Protein AF-A0A5N3XPZ2-F1 (afdb_monomer_lite)

Radius of gyration: 16.78 Å; chains: 1; bounding box: 35×40×45 Å

Secondary structure (DSSP, 8-state):
-TTSSGGG--HHHHHHHHHHHHHHHHHHTPPPPP---HHHHHHHHHHH-TT-SSEE-HHHHHHHHHHTT-S-TT--PPP-SSPEEHHHHHHHHHHHHHHHHHHH--SS--TTHHHHHHTT--

Foldseek 3Di:
DVPPPVVPCPPVVVVVVLVVQQVCCVVVVADRDDDLDPVNLVVVVCVQPVVPPQFHDPVSLVVVCVVVVLDDPPDDDDDPVDTQGSVNSSVSVVVSVVVVVVVPPDPDDPRCPVVVVVVVPD

pLDDT: mean 79.45, std 18.65, range [36.91, 97.0]

Structure (mmCIF, N/CA/C/O backbone):
data_AF-A0A5N3XPZ2-F1
#
_entry.id   AF-A0A5N3XPZ2-F1
#
loop_
_atom_site.group_PDB
_atom_site.id
_atom_site.type_symbol
_atom_site.label_atom_id
_atom_site.label_alt_id
_atom_site.label_comp_id
_atom_site.label_asym_id
_atom_site.label_entity_id
_atom_site.label_seq_id
_atom_site.pdbx_PDB_ins_code
_atom_site.Cartn_x
_atom_site.Cartn_y
_atom_site.Cartn_z
_atom_site.occupancy
_atom_site.B_iso_or_equiv
_atom_site.auth_seq_id
_atom_site.auth_comp_id
_atom_site.auth_asym_id
_atom_site.auth_atom_id
_atom_site.pdbx_PDB_model_num
ATOM 1 N N . GLU A 1 1 ? -6.437 -20.453 -18.873 1.00 46.28 1 GLU A N 1
ATOM 2 C CA . GLU A 1 1 ? -6.032 -20.795 -17.490 1.00 46.28 1 GLU A CA 1
ATOM 3 C C . GLU A 1 1 ? -5.794 -19.572 -16.587 1.00 46.28 1 GLU A C 1
ATOM 5 O O . GLU A 1 1 ? -6.042 -19.658 -15.395 1.00 46.28 1 GLU A O 1
ATOM 10 N N . TYR A 1 2 ? -5.424 -18.401 -17.128 1.00 43.75 2 TYR A N 1
ATOM 11 C CA . TYR A 1 2 ? -5.183 -17.170 -16.346 1.00 43.75 2 TYR A CA 1
ATOM 12 C C . TYR A 1 2 ? -6.446 -16.507 -15.741 1.00 43.75 2 TYR A C 1
ATOM 14 O O . TYR A 1 2 ? -6.362 -15.711 -14.810 1.00 43.75 2 TYR A O 1
ATOM 22 N N . THR A 1 3 ? -7.637 -16.842 -16.241 1.00 50.12 3 THR A N 1
ATOM 23 C CA . THR A 1 3 ? -8.918 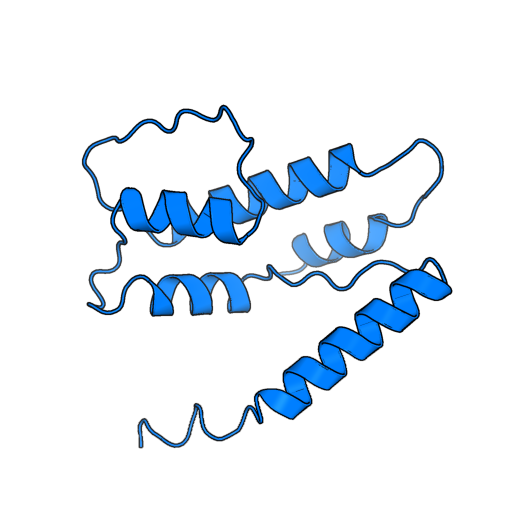-16.230 -15.837 1.00 50.12 3 THR A CA 1
ATOM 24 C C . THR A 1 3 ? -9.542 -16.854 -14.585 1.00 50.12 3 THR A C 1
ATOM 26 O O . THR A 1 3 ? -10.440 -16.267 -13.988 1.00 50.12 3 THR A O 1
ATOM 29 N N . GLU A 1 4 ? -9.066 -18.022 -14.148 1.00 45.50 4 GLU A N 1
ATOM 30 C CA . GLU A 1 4 ? -9.716 -18.792 -13.079 1.00 45.50 4 GLU A CA 1
ATOM 31 C C . GLU A 1 4 ? -9.273 -18.359 -11.668 1.00 45.50 4 GLU A C 1
ATOM 33 O O . GLU A 1 4 ? -10.017 -18.543 -10.702 1.00 45.50 4 GLU A O 1
ATOM 38 N N . LYS A 1 5 ? -8.083 -17.747 -11.545 1.00 50.00 5 LYS A N 1
ATOM 39 C CA . LYS A 1 5 ? -7.469 -17.360 -10.261 1.00 50.00 5 LYS A CA 1
ATOM 40 C C . LYS A 1 5 ? -8.122 -16.117 -9.640 1.00 50.00 5 LYS A C 1
ATOM 42 O O . LYS A 1 5 ? -8.347 -16.090 -8.436 1.00 50.00 5 LYS A O 1
ATOM 47 N N . TYR A 1 6 ? -8.518 -15.140 -10.458 1.00 49.06 6 TYR A N 1
ATOM 48 C CA . TYR A 1 6 ? -9.211 -13.924 -10.001 1.00 49.06 6 TYR A CA 1
ATOM 49 C C . TYR A 1 6 ? -10.732 -14.109 -9.845 1.00 49.06 6 TYR A C 1
ATOM 51 O O . TYR A 1 6 ? -11.400 -13.286 -9.229 1.00 49.06 6 TYR A O 1
ATOM 59 N N . ARG A 1 7 ? -11.286 -15.224 -10.346 1.00 47.84 7 ARG A N 1
ATOM 60 C CA . ARG A 1 7 ? -12.725 -15.544 -10.312 1.00 47.84 7 ARG A CA 1
ATOM 61 C C . ARG A 1 7 ? -13.256 -15.889 -8.913 1.00 47.84 7 ARG A C 1
ATOM 63 O O . ARG A 1 7 ? -14.464 -15.866 -8.703 1.00 47.84 7 ARG A O 1
ATOM 70 N N . ARG A 1 8 ? -12.392 -16.244 -7.953 1.00 56.38 8 ARG A N 1
ATOM 71 C CA . ARG A 1 8 ? -12.826 -16.720 -6.624 1.00 56.38 8 ARG A CA 1
ATOM 72 C C . ARG A 1 8 ? -12.953 -15.647 -5.545 1.00 56.38 8 ARG A C 1
ATOM 74 O O . ARG A 1 8 ? -13.472 -15.965 -4.479 1.00 56.38 8 ARG A O 1
ATOM 81 N N . ILE A 1 9 ? -12.536 -14.407 -5.796 1.00 60.12 9 ILE A N 1
ATOM 82 C CA . ILE A 1 9 ? -12.814 -13.306 -4.870 1.00 60.12 9 ILE A CA 1
ATOM 83 C C . ILE A 1 9 ? -14.064 -12.619 -5.382 1.00 60.12 9 ILE A C 1
ATOM 85 O O . ILE A 1 9 ? -14.025 -11.863 -6.343 1.00 60.12 9 ILE A O 1
ATOM 89 N N . GLN A 1 10 ? -15.188 -12.930 -4.756 1.00 80.50 10 GLN A N 1
ATOM 90 C CA . GLN A 1 10 ? -16.411 -12.165 -4.893 1.00 80.50 10 GLN A CA 1
ATOM 91 C C . GLN A 1 10 ? -16.166 -10.789 -4.231 1.00 80.50 10 GLN A C 1
ATOM 93 O O . GLN A 1 10 ? -16.148 -10.703 -3.001 1.00 80.50 10 GLN A O 1
ATOM 98 N N . PRO A 1 11 ? -15.856 -9.721 -5.001 1.00 82.38 11 PRO A N 1
ATOM 99 C CA . PRO A 1 11 ? -15.220 -8.517 -4.450 1.00 82.38 11 PRO A CA 1
ATOM 100 C C . PRO A 1 11 ? -16.153 -7.770 -3.499 1.00 82.38 11 PRO A C 1
ATOM 102 O O . PRO A 1 11 ? -15.723 -7.190 -2.504 1.00 82.38 11 PRO A O 1
ATOM 105 N N . ARG A 1 12 ? -17.454 -7.829 -3.798 1.00 87.94 12 ARG A N 1
ATOM 106 C CA . ARG A 1 12 ? -18.521 -7.271 -2.977 1.00 87.94 12 ARG A CA 1
ATOM 107 C C . ARG A 1 12 ? -18.591 -7.975 -1.623 1.00 87.94 12 ARG A C 1
ATOM 109 O O . ARG A 1 12 ? -18.639 -7.309 -0.599 1.00 87.94 12 ARG A O 1
ATOM 116 N N . GLU A 1 13 ? -18.577 -9.298 -1.610 1.00 90.31 13 GLU A N 1
ATOM 117 C CA . GLU A 1 13 ? -18.668 -10.132 -0.413 1.00 90.31 13 GLU A CA 1
ATOM 118 C C . GLU A 1 13 ? -17.427 -9.959 0.467 1.00 90.31 13 GLU A C 1
ATOM 120 O O . GLU A 1 13 ? -17.543 -9.798 1.683 1.00 90.31 13 GLU A O 1
ATOM 125 N N . TYR A 1 14 ? -16.246 -9.882 -0.153 1.00 84.75 14 TYR A N 1
ATOM 126 C CA . TYR A 1 14 ? -15.016 -9.516 0.542 1.00 84.75 14 TYR A CA 1
ATOM 127 C C . TYR A 1 14 ? -15.144 -8.138 1.205 1.00 84.75 14 TYR A C 1
ATOM 129 O O . TYR A 1 14 ? -14.914 -8.014 2.409 1.00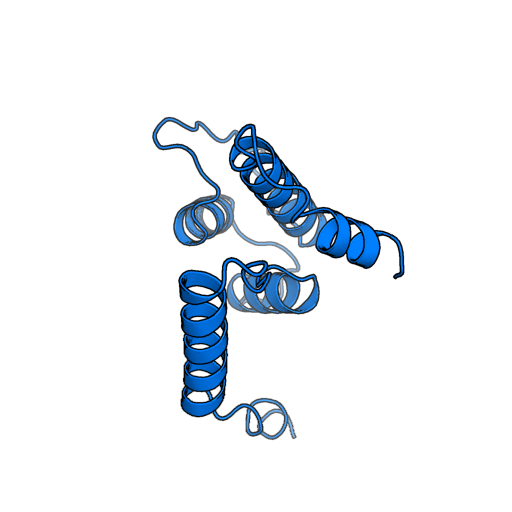 84.75 14 TYR A O 1
ATOM 137 N N . LEU A 1 15 ? -15.578 -7.118 0.456 1.00 88.56 15 LEU A N 1
ATOM 138 C CA . LEU A 1 15 ? -15.730 -5.761 0.978 1.00 88.56 15 LEU A CA 1
ATOM 139 C C . LEU A 1 15 ? -16.748 -5.694 2.126 1.00 88.56 15 LEU A C 1
ATOM 141 O O . LEU A 1 15 ? -16.484 -5.047 3.137 1.00 88.56 15 LEU A O 1
ATOM 145 N N . ILE A 1 16 ? -17.875 -6.403 2.016 1.00 91.88 16 ILE A N 1
ATOM 146 C CA . ILE A 1 16 ? -18.862 -6.517 3.099 1.00 91.88 16 ILE A CA 1
ATOM 147 C C . ILE A 1 16 ? -18.203 -7.095 4.359 1.00 91.88 16 ILE A C 1
ATOM 149 O O . ILE A 1 16 ? -18.282 -6.477 5.420 1.00 91.88 16 ILE A O 1
ATOM 153 N N . SER A 1 17 ? -17.466 -8.206 4.239 1.00 88.88 17 SER A N 1
ATOM 154 C CA . SER A 1 17 ? -16.800 -8.852 5.383 1.00 88.88 17 SER A CA 1
ATOM 155 C C . SER A 1 17 ? -15.766 -7.948 6.073 1.00 88.88 17 SER A C 1
ATOM 157 O O . SER A 1 17 ? -15.543 -8.007 7.284 1.00 88.88 17 SER A O 1
ATOM 159 N N . VAL A 1 18 ? -15.108 -7.089 5.295 1.00 87.44 18 VAL A N 1
ATOM 160 C CA . VAL A 1 18 ? -14.134 -6.104 5.766 1.00 87.44 18 VAL A CA 1
ATOM 161 C C . VAL A 1 18 ? -14.826 -4.996 6.556 1.00 87.44 18 VAL A C 1
ATOM 163 O O . VAL A 1 18 ? -14.418 -4.683 7.677 1.00 87.44 18 VAL A O 1
ATOM 166 N N . LEU A 1 19 ? -15.899 -4.436 5.998 1.00 91.06 19 LEU A N 1
ATOM 167 C CA . LEU A 1 19 ? -16.663 -3.358 6.621 1.00 91.06 19 LEU A CA 1
ATOM 168 C C . LEU A 1 19 ? -17.363 -3.814 7.909 1.00 91.06 19 LEU A C 1
ATOM 170 O O . LEU A 1 19 ? -17.439 -3.048 8.870 1.00 91.06 19 LEU A O 1
ATOM 174 N N . GLU A 1 20 ? -17.821 -5.063 7.973 1.00 91.38 20 GLU A N 1
ATOM 175 C CA . GLU A 1 20 ? -18.393 -5.650 9.189 1.00 91.38 20 GLU A CA 1
ATOM 176 C C . GLU A 1 20 ? -17.361 -5.759 10.316 1.00 91.38 20 GLU A C 1
ATOM 178 O O . GLU A 1 20 ? -17.630 -5.316 11.436 1.00 91.38 20 GLU A O 1
ATOM 183 N N . ARG A 1 21 ? -16.150 -6.257 10.023 1.00 87.06 21 ARG A N 1
ATOM 184 C CA . ARG A 1 21 ? -15.052 -6.306 11.006 1.00 87.06 21 ARG A CA 1
ATOM 185 C C . ARG A 1 21 ? -14.667 -4.913 11.504 1.00 87.06 21 ARG A C 1
ATOM 187 O O . ARG A 1 21 ? -14.464 -4.732 12.702 1.00 87.06 21 ARG A O 1
ATOM 194 N N . LEU A 1 22 ? -14.631 -3.922 10.611 1.00 88.25 22 LEU A N 1
ATOM 195 C CA . LEU A 1 22 ? -14.389 -2.519 10.968 1.00 88.25 22 LEU A CA 1
ATOM 196 C C . LEU A 1 22 ? -15.482 -1.952 11.883 1.00 88.25 22 LEU A C 1
ATOM 198 O O . LEU A 1 22 ? -15.176 -1.279 12.869 1.00 88.25 22 LEU A O 1
ATOM 202 N N . ARG A 1 23 ? -16.757 -2.236 11.588 1.00 89.00 23 ARG A N 1
ATOM 203 C CA . ARG A 1 23 ? -17.889 -1.822 12.428 1.00 89.00 23 ARG A CA 1
ATOM 204 C C . ARG A 1 23 ? -17.787 -2.417 13.830 1.00 89.00 23 ARG A C 1
ATOM 206 O O . ARG A 1 23 ? -17.986 -1.685 14.796 1.00 89.00 23 ARG A O 1
ATOM 213 N N . ILE A 1 24 ? -17.494 -3.715 13.938 1.00 88.88 24 ILE A N 1
ATOM 214 C CA . ILE A 1 24 ? -17.349 -4.402 15.229 1.00 88.88 24 ILE A CA 1
ATOM 215 C C . ILE A 1 24 ? -16.206 -3.769 16.022 1.00 88.88 24 ILE A C 1
ATOM 217 O O . ILE A 1 24 ? -16.447 -3.300 17.130 1.00 88.88 24 ILE A O 1
ATOM 221 N N . ALA A 1 25 ? -15.016 -3.651 15.422 1.00 85.56 25 ALA A N 1
ATOM 222 C CA . ALA A 1 25 ? -13.848 -3.037 16.053 1.00 85.56 25 ALA A CA 1
ATOM 223 C C . ALA A 1 25 ? -14.133 -1.638 16.610 1.00 85.56 25 ALA A C 1
ATOM 225 O O . ALA A 1 25 ? -13.809 -1.342 17.759 1.00 85.56 25 ALA A O 1
ATOM 226 N N . LYS A 1 26 ? -14.839 -0.806 15.836 1.00 83.25 26 LYS A N 1
ATOM 227 C CA . LYS A 1 26 ? -15.222 0.543 16.259 1.00 83.25 26 LYS A CA 1
ATOM 228 C C . LYS A 1 26 ? -16.167 0.570 17.465 1.00 83.25 26 LYS A C 1
ATOM 230 O O . LYS A 1 26 ? -16.092 1.506 18.254 1.00 83.25 26 LYS A O 1
ATOM 235 N N . VAL A 1 27 ? -17.070 -0.403 17.594 1.00 87.50 27 VAL A N 1
ATOM 236 C CA . VAL A 1 27 ? -18.063 -0.446 18.684 1.00 87.50 27 VAL A CA 1
ATOM 237 C C . VAL A 1 27 ? -17.502 -1.111 19.939 1.00 87.50 27 VAL A C 1
ATOM 239 O O . VAL A 1 27 ? -17.788 -0.654 21.041 1.00 87.50 27 VAL A O 1
ATOM 242 N N . SER A 1 28 ? -16.719 -2.180 19.793 1.00 85.00 28 SER A N 1
ATOM 243 C CA . SER A 1 28 ? -16.219 -2.966 20.926 1.00 85.00 28 SER A CA 1
ATOM 244 C C . SER A 1 28 ? -14.839 -2.537 21.423 1.00 85.00 28 SER A C 1
ATOM 246 O O . SER A 1 28 ? -14.348 -3.114 22.388 1.00 85.00 28 SER A O 1
ATOM 248 N N . GLY A 1 29 ? -14.193 -1.570 20.764 1.00 77.06 29 GLY A N 1
ATOM 249 C CA . GLY A 1 29 ? -12.844 -1.122 21.114 1.00 77.06 29 GLY A CA 1
ATOM 250 C C . GLY A 1 29 ? -11.762 -2.181 20.879 1.00 77.06 29 GLY A C 1
ATOM 251 O O . GLY A 1 29 ? -10.675 -2.063 21.435 1.00 77.06 29 GLY A O 1
ATOM 252 N N . VAL A 1 30 ? -12.049 -3.222 20.084 1.00 80.06 30 VAL A N 1
ATOM 253 C CA . VAL A 1 30 ? -11.024 -4.198 19.680 1.00 80.06 30 VAL A CA 1
ATOM 254 C C . VAL A 1 30 ? -10.158 -3.619 18.563 1.00 80.06 30 VAL A C 1
ATOM 256 O O . VAL A 1 30 ? -10.562 -2.680 17.874 1.00 80.06 30 VAL A O 1
ATOM 259 N N . ALA A 1 31 ? -8.972 -4.198 18.367 1.00 73.31 31 ALA A N 1
ATOM 260 C CA . ALA A 1 31 ? -8.040 -3.760 17.337 1.00 73.31 31 ALA A CA 1
ATOM 261 C C . ALA A 1 31 ? -8.702 -3.717 15.948 1.00 73.31 31 ALA A C 1
ATOM 263 O O . ALA A 1 31 ? -9.396 -4.652 15.533 1.00 73.31 31 ALA A O 1
ATOM 264 N N . LEU A 1 32 ? -8.469 -2.622 15.219 1.00 75.56 32 LEU A N 1
ATOM 265 C CA . LEU A 1 32 ? -8.900 -2.506 13.831 1.00 75.56 32 LEU A CA 1
ATOM 266 C C . LEU A 1 32 ? -8.164 -3.548 12.971 1.00 75.56 32 LEU A C 1
ATOM 268 O O . LEU A 1 32 ? -6.972 -3.778 13.186 1.00 75.56 32 LEU A O 1
ATOM 272 N N . PRO A 1 33 ? -8.840 -4.167 11.988 1.00 74.81 33 PRO A N 1
ATOM 273 C CA . PRO A 1 33 ? -8.181 -5.061 11.047 1.00 74.81 33 PRO A CA 1
ATOM 274 C C . PRO A 1 33 ? -7.039 -4.340 10.320 1.00 74.81 33 PRO A C 1
ATOM 276 O O . PRO A 1 33 ? -7.222 -3.251 9.774 1.00 74.81 33 PRO A O 1
ATOM 279 N N . PHE A 1 34 ? -5.864 -4.967 10.308 1.00 74.94 34 PHE A N 1
ATOM 280 C CA . PHE A 1 34 ? -4.704 -4.503 9.558 1.00 74.94 34 PHE A CA 1
ATOM 281 C C . PHE A 1 34 ? -4.829 -4.941 8.094 1.00 74.94 34 PHE A C 1
ATOM 283 O O . PHE A 1 34 ? -4.939 -6.132 7.813 1.00 74.94 34 PHE A O 1
ATOM 290 N N . PHE A 1 35 ? -4.853 -3.981 7.165 1.00 74.62 35 PHE A N 1
ATOM 291 C CA . PHE A 1 35 ? -5.067 -4.255 5.737 1.00 74.62 35 PHE A CA 1
ATOM 292 C C . PHE A 1 35 ? -3.786 -4.322 4.915 1.00 74.62 35 PHE A C 1
ATOM 294 O O . PHE A 1 35 ? -3.805 -4.903 3.839 1.00 74.62 35 PHE A O 1
ATOM 301 N N . MET A 1 36 ? -2.687 -3.729 5.371 1.00 84.00 36 MET A N 1
ATOM 302 C CA . MET A 1 36 ? -1.464 -3.615 4.570 1.00 84.00 36 MET A CA 1
ATOM 303 C C . MET A 1 36 ? -0.491 -4.752 4.884 1.00 84.00 36 MET A C 1
ATOM 305 O O . MET A 1 36 ? 0.647 -4.512 5.269 1.00 84.00 36 MET A O 1
ATOM 309 N N . ASP A 1 37 ? -0.951 -6.000 4.765 1.00 85.38 37 ASP A N 1
ATOM 310 C CA . ASP A 1 37 ? -0.064 -7.163 4.838 1.00 85.38 37 ASP A CA 1
ATOM 311 C C . ASP A 1 37 ? 0.774 -7.320 3.555 1.00 85.38 37 ASP A C 1
ATOM 313 O O . ASP A 1 37 ? 0.513 -6.691 2.525 1.00 85.38 37 ASP A O 1
ATOM 317 N N . ASN A 1 38 ? 1.787 -8.189 3.601 1.00 88.06 38 ASN A N 1
ATOM 318 C CA . ASN A 1 38 ? 2.674 -8.421 2.459 1.00 88.06 38 ASN A CA 1
ATOM 319 C C . ASN A 1 38 ? 1.926 -8.843 1.181 1.00 88.06 38 ASN A C 1
ATOM 321 O O . ASN A 1 38 ? 2.352 -8.476 0.088 1.00 88.06 38 ASN A O 1
ATOM 325 N N . SER A 1 39 ? 0.817 -9.583 1.295 1.00 89.25 39 SER A N 1
ATOM 326 C CA . SER A 1 39 ? 0.033 -10.033 0.138 1.00 89.25 39 SER A CA 1
ATOM 327 C C . SER A 1 39 ? -0.702 -8.868 -0.525 1.00 89.25 39 SER A C 1
ATOM 329 O O . SER A 1 39 ? -0.727 -8.760 -1.754 1.00 89.25 39 SER A O 1
ATOM 331 N N . ASN A 1 40 ? -1.287 -7.976 0.272 1.00 88.94 40 ASN A N 1
ATOM 332 C CA . ASN A 1 40 ? -2.005 -6.809 -0.229 1.00 88.94 40 ASN A CA 1
ATOM 333 C C . ASN A 1 40 ? -1.038 -5.764 -0.798 1.00 88.94 40 ASN A C 1
ATOM 335 O O . ASN A 1 40 ? -1.321 -5.189 -1.849 1.00 88.94 40 ASN A O 1
ATOM 339 N N . ILE A 1 41 ? 0.135 -5.583 -0.179 1.00 93.06 41 ILE A N 1
ATOM 340 C CA . ILE A 1 41 ? 1.208 -4.730 -0.714 1.00 93.06 41 ILE A CA 1
ATOM 341 C C . ILE A 1 41 ? 1.718 -5.280 -2.055 1.00 93.06 41 ILE A C 1
ATOM 343 O O . ILE A 1 41 ? 1.847 -4.516 -3.012 1.00 93.06 41 ILE A O 1
ATOM 347 N N . ALA A 1 42 ? 1.962 -6.593 -2.154 1.00 93.62 42 ALA A N 1
ATOM 348 C CA . ALA A 1 42 ? 2.358 -7.242 -3.407 1.00 93.62 42 ALA A CA 1
ATOM 349 C C . ALA A 1 42 ? 1.302 -7.057 -4.502 1.00 93.62 42 ALA A C 1
ATOM 351 O O . ALA A 1 42 ? 1.622 -6.584 -5.589 1.00 93.62 42 ALA A O 1
ATOM 352 N N . SER A 1 43 ? 0.032 -7.322 -4.185 1.00 92.44 43 SER A N 1
ATOM 353 C CA . SER A 1 43 ? -1.078 -7.149 -5.131 1.00 92.44 43 SER A CA 1
ATOM 354 C C . SER A 1 43 ? -1.188 -5.703 -5.626 1.00 92.44 43 SER A C 1
ATOM 356 O O . SER A 1 43 ? -1.393 -5.460 -6.813 1.00 92.44 43 SER A O 1
ATOM 358 N N . MET A 1 44 ? -1.017 -4.722 -4.736 1.00 93.25 44 MET A N 1
ATOM 359 C CA . MET A 1 44 ? -1.031 -3.309 -5.110 1.00 93.25 44 MET A CA 1
ATOM 360 C C . MET A 1 44 ? 0.152 -2.944 -6.012 1.00 93.25 44 MET A C 1
ATOM 362 O O . MET A 1 44 ? -0.029 -2.212 -6.984 1.00 93.25 44 MET A O 1
ATOM 366 N N . PHE A 1 45 ? 1.351 -3.455 -5.721 1.00 96.06 45 PHE A N 1
ATOM 367 C CA . PHE A 1 45 ? 2.517 -3.226 -6.568 1.00 96.06 45 PHE A CA 1
ATOM 368 C C . PHE A 1 45 ? 2.318 -3.817 -7.966 1.00 96.06 45 PHE A C 1
ATOM 370 O O . PHE A 1 45 ? 2.541 -3.115 -8.947 1.00 96.06 45 PHE A O 1
ATOM 377 N N . GLU A 1 46 ? 1.821 -5.052 -8.067 1.00 94.88 46 GLU A N 1
ATOM 378 C CA . GLU A 1 46 ? 1.484 -5.694 -9.346 1.00 94.88 46 GLU A CA 1
ATOM 379 C C . GLU A 1 46 ? 0.453 -4.879 -10.146 1.00 94.88 46 GLU A C 1
ATOM 381 O O . GLU A 1 46 ? 0.570 -4.741 -11.362 1.00 94.88 46 GLU A O 1
ATOM 386 N N . MET A 1 47 ? -0.535 -4.275 -9.474 1.00 93.88 47 MET A N 1
ATOM 387 C CA . MET A 1 47 ? -1.508 -3.389 -10.127 1.00 93.88 47 MET A CA 1
ATOM 388 C C . MET A 1 47 ? -0.875 -2.095 -10.663 1.00 93.88 47 MET A C 1
ATOM 390 O O . MET A 1 47 ? -1.316 -1.576 -11.690 1.00 93.88 47 MET A O 1
ATOM 394 N N . LEU A 1 48 ? 0.139 -1.557 -9.981 1.00 95.44 48 LEU A N 1
ATOM 395 C CA . LEU A 1 48 ? 0.856 -0.350 -10.405 1.00 95.44 48 LEU A CA 1
ATOM 396 C C . LEU A 1 48 ? 1.883 -0.651 -11.509 1.00 95.44 48 LEU A C 1
ATOM 398 O O . LEU A 1 48 ? 2.001 0.124 -12.466 1.00 95.44 48 LEU A O 1
ATOM 402 N N . ASP A 1 49 ? 2.577 -1.786 -11.425 1.00 96.00 49 ASP A N 1
ATOM 403 C CA . ASP A 1 49 ? 3.507 -2.299 -12.437 1.00 96.00 49 ASP A CA 1
ATOM 404 C C . ASP A 1 49 ? 2.776 -3.093 -13.531 1.00 96.00 49 ASP A C 1
ATOM 406 O O . ASP A 1 49 ? 3.119 -4.219 -13.882 1.00 96.00 49 ASP A O 1
ATOM 410 N N . SER A 1 50 ? 1.763 -2.472 -14.136 1.00 91.31 50 SER A N 1
ATOM 411 C CA . SER A 1 50 ? 0.978 -3.067 -15.233 1.00 91.31 50 SER A CA 1
ATOM 412 C C . SER A 1 50 ? 1.813 -3.515 -16.446 1.00 91.31 50 SER A C 1
ATOM 414 O O . SER A 1 50 ? 1.341 -4.292 -17.275 1.00 91.31 50 SER A O 1
ATOM 416 N N . SER A 1 51 ? 3.050 -3.021 -16.569 1.00 92.19 51 SER A N 1
ATOM 417 C CA . SER A 1 51 ? 3.994 -3.402 -17.623 1.00 92.19 51 SER A CA 1
ATOM 418 C C . SER A 1 51 ? 4.916 -4.569 -17.240 1.00 92.19 51 SER A C 1
ATOM 420 O O . SER A 1 51 ? 5.724 -4.964 -18.079 1.00 92.19 51 SER A O 1
ATOM 422 N N . ASN A 1 52 ? 4.821 -5.104 -16.016 1.00 91.75 52 ASN A N 1
ATOM 423 C CA . ASN A 1 52 ? 5.687 -6.153 -15.462 1.00 91.75 52 ASN A CA 1
ATOM 424 C C . ASN A 1 52 ? 7.190 -5.843 -15.604 1.00 91.75 52 ASN A C 1
ATOM 426 O O . ASN A 1 52 ? 7.985 -6.703 -15.987 1.00 91.75 52 ASN A O 1
ATOM 430 N N . LYS A 1 53 ? 7.587 -4.593 -15.348 1.00 93.81 53 LYS A N 1
ATOM 431 C CA . LYS A 1 53 ? 8.985 -4.140 -15.441 1.00 93.81 53 LYS A CA 1
ATOM 432 C C . LYS A 1 53 ? 9.784 -4.404 -14.162 1.00 93.81 53 LYS A C 1
ATOM 434 O O . LYS A 1 53 ? 10.982 -4.133 -14.140 1.00 93.81 53 LYS A O 1
ATOM 439 N N . GLY A 1 54 ? 9.134 -4.862 -13.094 1.00 95.38 54 GLY A N 1
ATOM 440 C CA . GLY A 1 54 ? 9.701 -4.974 -11.751 1.00 95.38 54 GLY A CA 1
ATOM 441 C C . GLY A 1 54 ? 9.902 -3.620 -11.063 1.00 95.38 54 GLY A C 1
ATOM 442 O O . GLY A 1 54 ? 10.578 -3.543 -10.038 1.00 95.38 54 GLY A O 1
ATOM 443 N N . SER A 1 55 ? 9.361 -2.536 -11.630 1.00 96.75 55 SER A N 1
ATOM 444 C CA . SER A 1 55 ? 9.493 -1.187 -11.081 1.00 96.75 55 SER A CA 1
ATOM 445 C C . SER A 1 55 ? 8.328 -0.284 -11.478 1.00 96.75 55 SER A C 1
ATOM 447 O O . SER A 1 55 ? 7.805 -0.369 -12.588 1.00 96.75 55 SER A O 1
ATOM 449 N N . ILE A 1 56 ? 7.958 0.622 -10.575 1.00 97.00 56 ILE A N 1
ATOM 450 C CA . ILE A 1 56 ? 6.941 1.653 -10.805 1.00 97.00 56 ILE A CA 1
ATOM 451 C C . ILE A 1 56 ? 7.591 3.032 -10.914 1.00 97.00 56 ILE A C 1
ATOM 453 O O . ILE A 1 56 ? 8.665 3.280 -10.362 1.00 97.00 56 ILE A O 1
ATOM 457 N N . SER A 1 57 ? 6.945 3.955 -11.625 1.00 95.75 57 SER A N 1
ATOM 458 C CA . SER A 1 57 ? 7.424 5.339 -11.687 1.00 95.75 57 SER A CA 1
ATOM 459 C C . SER A 1 57 ? 7.313 6.031 -10.328 1.00 95.75 57 SER A C 1
ATOM 461 O O . SER A 1 57 ? 6.434 5.728 -9.517 1.00 95.75 57 SER A O 1
ATOM 463 N N . PHE A 1 58 ? 8.161 7.034 -10.109 1.00 94.81 58 PHE A N 1
ATOM 464 C CA . PHE A 1 58 ? 8.121 7.853 -8.900 1.00 94.81 58 PHE A CA 1
ATOM 465 C C . PHE A 1 58 ? 6.760 8.541 -8.681 1.00 94.81 58 PHE A C 1
ATOM 467 O O . PHE A 1 58 ? 6.283 8.652 -7.552 1.00 94.81 58 PHE A O 1
ATOM 474 N N . VAL A 1 59 ? 6.089 8.945 -9.766 1.00 93.50 59 VAL A N 1
ATOM 475 C CA . VAL A 1 59 ? 4.737 9.522 -9.707 1.00 93.50 59 VAL A CA 1
ATOM 476 C C . VAL A 1 59 ? 3.731 8.497 -9.176 1.00 93.50 59 VAL A C 1
ATOM 478 O O . VAL A 1 59 ? 2.988 8.808 -8.249 1.00 93.50 59 VAL A O 1
ATOM 481 N N . GLN A 1 60 ? 3.739 7.266 -9.700 1.00 95.25 60 GLN A N 1
ATOM 482 C CA . GLN A 1 60 ? 2.860 6.191 -9.218 1.00 95.25 60 GLN A CA 1
ATOM 483 C C . GLN A 1 60 ? 3.127 5.856 -7.749 1.00 95.25 60 GLN A C 1
ATOM 485 O O . GLN A 1 60 ? 2.185 5.717 -6.975 1.00 95.25 60 GLN A O 1
ATOM 490 N N . TYR A 1 61 ? 4.399 5.783 -7.356 1.00 95.44 61 TYR A N 1
ATOM 491 C CA . TYR A 1 61 ? 4.809 5.583 -5.968 1.00 95.44 61 TYR A CA 1
ATOM 492 C C . TYR A 1 61 ? 4.233 6.660 -5.032 1.00 95.44 61 TYR A C 1
ATOM 494 O O . TYR A 1 61 ? 3.627 6.339 -4.008 1.00 95.44 61 TYR A O 1
ATOM 502 N N . LYS A 1 62 ? 4.359 7.943 -5.395 1.00 93.75 62 LYS A N 1
ATOM 503 C CA . LYS A 1 62 ? 3.850 9.054 -4.579 1.00 93.75 62 LYS A CA 1
ATOM 504 C C . LYS A 1 62 ? 2.325 9.031 -4.468 1.00 93.75 62 LYS A C 1
ATOM 506 O O . LYS A 1 62 ? 1.784 9.210 -3.379 1.00 93.75 62 LYS A O 1
ATOM 511 N N . GLU A 1 63 ? 1.626 8.806 -5.577 1.00 93.44 63 GLU A N 1
ATOM 512 C CA . GLU A 1 63 ? 0.161 8.741 -5.582 1.00 93.44 63 GLU A CA 1
ATOM 513 C C . GLU A 1 63 ? -0.370 7.518 -4.821 1.00 93.44 63 GLU A C 1
ATOM 515 O O . GLU A 1 63 ? -1.387 7.619 -4.132 1.00 93.44 63 GLU A O 1
ATOM 520 N N . ALA A 1 64 ? 0.346 6.391 -4.856 1.00 94.19 64 ALA A N 1
ATOM 521 C CA . ALA A 1 64 ? 0.039 5.212 -4.053 1.00 94.19 64 ALA A CA 1
ATOM 522 C C . ALA A 1 64 ? 0.085 5.523 -2.551 1.00 94.19 64 ALA A C 1
ATOM 524 O O . ALA A 1 64 ? -0.891 5.277 -1.842 1.00 94.19 64 ALA A O 1
ATOM 525 N N . LEU A 1 65 ? 1.175 6.129 -2.069 1.00 93.81 65 LEU A N 1
ATOM 526 C CA . LEU A 1 65 ? 1.304 6.491 -0.656 1.00 93.81 65 LEU A CA 1
ATOM 527 C C . LEU A 1 65 ? 0.243 7.512 -0.217 1.00 93.81 65 LEU A C 1
ATOM 529 O O . LEU A 1 65 ? -0.324 7.373 0.867 1.00 93.81 65 LEU A O 1
ATOM 533 N N . LYS A 1 66 ? -0.087 8.495 -1.066 1.00 92.38 66 LYS A N 1
ATOM 534 C CA . LYS A 1 66 ? -1.177 9.446 -0.791 1.00 92.38 66 LYS A CA 1
ATOM 535 C C . LYS A 1 66 ? -2.531 8.752 -0.689 1.00 92.38 66 LYS A C 1
ATOM 537 O O . LYS A 1 66 ? -3.281 9.024 0.242 1.00 92.38 66 LYS A O 1
ATOM 542 N N . THR A 1 67 ? -2.828 7.850 -1.624 1.00 91.31 67 THR A N 1
ATOM 543 C CA . THR A 1 67 ? -4.089 7.091 -1.657 1.00 91.31 67 THR A CA 1
ATOM 544 C C . THR A 1 67 ? -4.249 6.224 -0.410 1.00 91.31 67 THR A C 1
ATOM 546 O O . THR A 1 67 ? -5.349 6.102 0.121 1.00 91.31 67 THR A O 1
ATOM 549 N N . LEU A 1 68 ? -3.145 5.673 0.100 1.00 90.81 68 LEU A N 1
ATOM 550 C CA . LEU A 1 68 ? -3.117 4.909 1.347 1.00 90.81 68 LEU A CA 1
ATOM 551 C C . LEU A 1 68 ? -3.167 5.784 2.613 1.00 90.81 68 LEU A C 1
ATOM 553 O O . LEU A 1 68 ? -3.207 5.248 3.717 1.00 90.81 68 LEU A O 1
ATOM 557 N N . GLY A 1 69 ? -3.145 7.115 2.485 1.00 90.31 69 GLY A N 1
ATOM 558 C CA . GLY A 1 69 ? -3.076 8.026 3.631 1.00 90.31 69 GLY A CA 1
ATOM 559 C C . GLY A 1 69 ? -1.739 7.964 4.376 1.00 90.31 69 GLY A C 1
ATOM 560 O O . GLY A 1 69 ? -1.671 8.323 5.548 1.00 90.31 69 GLY A O 1
ATOM 561 N N . LEU A 1 70 ? -0.678 7.502 3.708 1.00 91.50 70 LEU A N 1
ATOM 562 C CA . LEU A 1 70 ? 0.663 7.340 4.274 1.00 91.50 70 LEU A CA 1
ATOM 563 C C . LEU A 1 70 ? 1.564 8.562 4.034 1.00 91.50 70 LEU A C 1
ATOM 565 O O . LEU A 1 70 ? 2.725 8.548 4.436 1.00 91.50 70 LEU A O 1
ATOM 569 N N . CYS A 1 71 ? 1.064 9.614 3.383 1.00 89.62 71 CYS A N 1
ATOM 570 C CA . CYS A 1 71 ? 1.779 10.880 3.193 1.00 89.62 71 CYS A CA 1
ATOM 571 C C . CYS A 1 71 ? 1.255 11.969 4.126 1.00 89.62 71 CYS A C 1
ATOM 573 O O . CYS A 1 71 ? 0.050 12.052 4.373 1.00 89.62 71 CYS A O 1
ATOM 575 N N . THR A 1 72 ? 2.136 12.870 4.558 1.00 84.44 72 THR A N 1
ATOM 576 C CA . THR A 1 72 ? 1.705 14.146 5.149 1.00 84.44 72 THR A CA 1
ATOM 577 C C . THR A 1 72 ? 1.466 15.187 4.050 1.00 84.44 72 THR A C 1
ATOM 579 O O . THR A 1 72 ? 1.998 15.077 2.944 1.00 84.44 72 THR A O 1
ATOM 582 N N . ALA A 1 73 ? 0.628 16.192 4.330 1.00 78.88 73 ALA A N 1
ATOM 583 C CA . ALA A 1 73 ? 0.210 17.185 3.332 1.00 78.88 73 ALA A CA 1
ATOM 584 C C . ALA A 1 73 ? 1.389 17.956 2.705 1.00 78.88 73 ALA A C 1
ATOM 586 O O . ALA A 1 73 ? 1.359 18.257 1.513 1.00 78.88 73 ALA A O 1
ATOM 587 N N . ASP A 1 74 ? 2.444 18.200 3.486 1.00 82.38 74 ASP A N 1
ATOM 588 C CA . ASP A 1 74 ? 3.60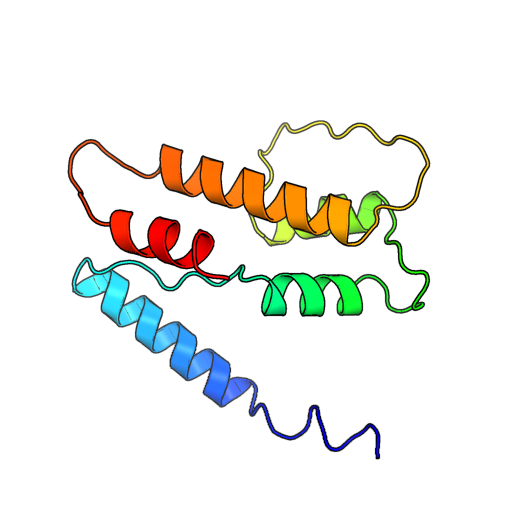3 19.009 3.091 1.00 82.38 74 ASP A CA 1
ATOM 589 C C . ASP A 1 74 ? 4.824 18.165 2.693 1.00 82.38 74 ASP A C 1
ATOM 591 O O . ASP A 1 74 ? 5.949 18.661 2.605 1.00 82.38 74 ASP A O 1
ATOM 595 N N . GLU A 1 75 ? 4.637 16.862 2.478 1.00 84.94 75 GLU A N 1
ATOM 596 C CA . GLU A 1 75 ? 5.756 15.960 2.259 1.00 84.94 75 GLU A CA 1
ATOM 597 C C . GLU A 1 75 ? 6.399 16.121 0.875 1.00 84.94 75 GLU A C 1
ATOM 599 O O . GLU A 1 75 ? 5.786 15.906 -0.183 1.00 84.94 75 GLU A O 1
ATOM 604 N N . VAL A 1 76 ? 7.694 16.438 0.887 1.00 84.75 76 VAL A N 1
ATOM 605 C CA . VAL A 1 76 ? 8.524 16.527 -0.314 1.00 84.75 76 VAL A CA 1
ATOM 606 C C . VAL A 1 76 ? 9.329 15.242 -0.471 1.00 84.75 76 VAL A C 1
ATOM 608 O O . VAL A 1 76 ? 10.283 14.981 0.260 1.00 84.75 76 VAL A O 1
ATOM 611 N N . PHE A 1 77 ? 8.960 14.452 -1.474 1.00 85.38 77 PHE A N 1
ATOM 612 C CA . PHE A 1 77 ? 9.685 13.247 -1.856 1.00 85.38 77 PHE A CA 1
ATOM 613 C C . PHE A 1 77 ? 10.855 13.602 -2.772 1.00 85.38 77 PHE A C 1
ATOM 615 O O . PHE A 1 77 ? 10.710 14.432 -3.672 1.00 85.38 77 PHE A O 1
ATOM 622 N N . LYS A 1 78 ? 11.996 12.940 -2.571 1.00 85.88 78 LYS A N 1
ATOM 623 C CA . LYS A 1 78 ? 13.157 13.050 -3.458 1.00 85.88 78 LYS A CA 1
ATOM 624 C C . LYS A 1 78 ? 13.087 11.959 -4.518 1.00 85.88 78 LYS A C 1
ATOM 626 O O . LYS A 1 78 ? 13.022 10.783 -4.169 1.00 85.88 78 LYS A O 1
ATOM 631 N N . ASP A 1 79 ? 13.099 12.374 -5.777 1.00 88.56 79 ASP A N 1
ATOM 632 C CA . ASP A 1 79 ? 13.228 11.476 -6.919 1.00 88.56 79 ASP A CA 1
ATOM 633 C C . ASP A 1 79 ? 14.717 11.257 -7.205 1.00 88.56 79 ASP A C 1
ATOM 635 O O . ASP A 1 79 ? 15.469 12.223 -7.353 1.00 88.56 79 ASP A O 1
ATOM 639 N N . ASP A 1 80 ? 15.148 9.999 -7.236 1.00 87.38 80 ASP A N 1
ATOM 640 C CA . ASP A 1 80 ? 16.510 9.611 -7.611 1.00 87.38 80 ASP A CA 1
ATOM 641 C C . ASP A 1 80 ? 16.635 9.317 -9.118 1.00 87.38 80 ASP A C 1
ATOM 643 O O . ASP A 1 80 ? 17.715 8.968 -9.588 1.00 87.38 80 ASP A O 1
ATOM 647 N N . GLY A 1 81 ? 15.554 9.496 -9.888 1.00 86.94 81 GLY A N 1
ATOM 648 C CA . GLY A 1 81 ? 15.505 9.248 -11.327 1.00 86.94 81 GLY A CA 1
ATOM 649 C C . GLY A 1 81 ? 15.399 7.765 -11.687 1.00 86.94 81 GLY A C 1
ATOM 650 O O . GLY A 1 81 ? 15.356 7.426 -12.873 1.00 86.94 81 GLY A O 1
ATOM 651 N N . HIS A 1 82 ? 15.341 6.878 -10.692 1.00 90.06 82 HIS A N 1
ATOM 652 C CA . HIS A 1 82 ? 15.201 5.444 -10.880 1.00 90.06 82 HIS A CA 1
ATOM 653 C C . HIS A 1 82 ? 13.767 4.984 -10.591 1.00 90.06 82 HIS A C 1
ATOM 655 O O . HIS A 1 82 ? 13.029 5.567 -9.798 1.00 90.06 82 HIS A O 1
ATOM 661 N N . GLY A 1 83 ? 13.359 3.897 -11.250 1.00 92.62 83 GLY A N 1
ATOM 662 C CA . GLY A 1 83 ? 12.103 3.227 -10.922 1.00 92.62 83 GLY A CA 1
ATOM 663 C C . GLY A 1 83 ? 12.131 2.680 -9.493 1.00 92.62 83 GLY A C 1
ATOM 664 O O . GLY A 1 83 ? 13.162 2.212 -9.010 1.00 92.62 83 GLY A O 1
ATOM 665 N N . VAL A 1 84 ? 10.988 2.717 -8.813 1.00 96.50 84 VAL A N 1
ATOM 666 C CA . VAL A 1 84 ? 10.839 2.178 -7.458 1.00 96.50 84 VAL A CA 1
ATOM 667 C C . VAL A 1 84 ? 10.569 0.678 -7.550 1.00 96.50 84 VAL A C 1
ATOM 669 O O . VAL A 1 84 ? 9.587 0.272 -8.169 1.00 96.50 84 VAL A O 1
ATOM 672 N N . THR A 1 85 ? 11.434 -0.144 -6.949 1.00 96.81 85 THR A N 1
ATOM 673 C CA . THR A 1 85 ? 11.265 -1.607 -6.903 1.00 96.81 85 THR A CA 1
ATOM 674 C C . THR A 1 85 ? 10.222 -2.021 -5.868 1.00 96.81 85 THR A C 1
ATOM 676 O O . THR A 1 85 ? 9.823 -1.226 -5.009 1.00 96.81 85 THR A O 1
ATOM 679 N N . PHE A 1 86 ? 9.803 -3.285 -5.924 1.00 96.19 86 PHE A N 1
ATOM 680 C CA . PHE A 1 86 ? 8.872 -3.845 -4.950 1.00 96.19 86 PHE A CA 1
ATOM 681 C C . PHE A 1 86 ? 9.406 -3.752 -3.517 1.00 96.19 86 PHE A C 1
ATOM 683 O O . PHE A 1 86 ? 8.667 -3.346 -2.624 1.00 96.19 86 PHE A O 1
ATOM 690 N N . GLU A 1 87 ? 10.687 -4.055 -3.291 1.00 96.56 87 GLU A N 1
ATOM 691 C CA . GLU A 1 87 ? 11.299 -3.996 -1.959 1.00 96.56 87 GLU A CA 1
ATOM 692 C C . GLU A 1 87 ? 11.246 -2.574 -1.402 1.00 96.56 87 GLU A C 1
ATOM 694 O O . GLU A 1 87 ? 10.755 -2.366 -0.295 1.00 96.56 87 GLU A O 1
ATOM 699 N N . LYS A 1 88 ? 11.656 -1.580 -2.203 1.00 95.44 88 LYS A N 1
ATOM 700 C CA . LYS A 1 88 ? 11.631 -0.167 -1.799 1.00 95.44 8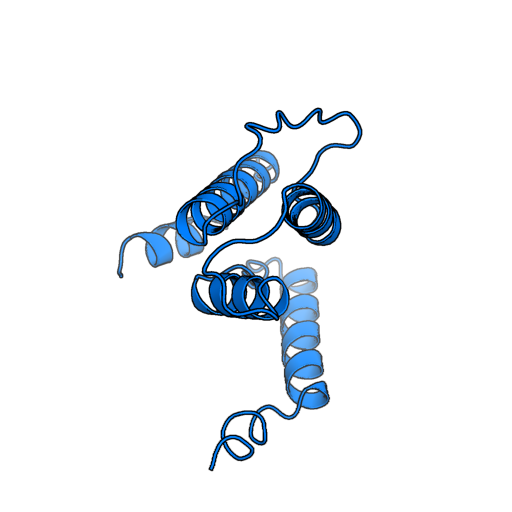8 LYS A CA 1
ATOM 701 C C . LYS A 1 88 ? 10.207 0.303 -1.492 1.00 95.44 88 LYS A C 1
ATOM 703 O O . LYS A 1 88 ? 10.000 1.023 -0.520 1.00 95.44 88 LYS A O 1
ATOM 708 N N . PHE A 1 89 ? 9.224 -0.113 -2.293 1.00 95.75 89 PHE A N 1
ATOM 709 C CA . PHE A 1 89 ? 7.816 0.206 -2.053 1.00 95.75 89 PHE A CA 1
ATOM 710 C C . PHE A 1 89 ? 7.287 -0.437 -0.763 1.00 95.75 89 PHE A C 1
ATOM 712 O O . PHE A 1 89 ? 6.715 0.255 0.078 1.00 95.75 89 PHE A O 1
ATOM 719 N N . ARG A 1 90 ? 7.506 -1.744 -0.585 1.00 95.50 90 ARG A N 1
ATOM 720 C CA . ARG A 1 90 ? 7.050 -2.508 0.583 1.00 95.50 90 ARG A CA 1
ATOM 721 C C . ARG A 1 90 ? 7.648 -1.975 1.876 1.00 95.50 90 ARG A C 1
ATOM 723 O O . ARG A 1 90 ? 6.918 -1.765 2.843 1.00 95.50 90 ARG A O 1
ATOM 730 N N . ASP A 1 91 ? 8.959 -1.765 1.895 1.00 95.25 91 ASP A N 1
ATOM 731 C CA . ASP A 1 91 ? 9.668 -1.346 3.100 1.00 95.25 91 ASP A CA 1
ATOM 732 C C . ASP A 1 91 ? 9.194 0.045 3.548 1.00 95.25 91 ASP A C 1
ATOM 734 O O . ASP A 1 91 ? 8.969 0.269 4.739 1.00 95.25 91 ASP A O 1
ATOM 738 N N . GLU A 1 92 ? 8.931 0.952 2.602 1.00 94.44 92 GLU A N 1
ATOM 739 C CA . GLU A 1 92 ? 8.381 2.270 2.916 1.00 94.44 92 GLU A CA 1
ATOM 740 C C . GLU A 1 92 ? 6.933 2.197 3.433 1.00 94.44 92 GLU A C 1
ATOM 742 O O . GLU A 1 92 ? 6.601 2.855 4.424 1.00 94.44 92 GLU A O 1
ATOM 747 N N . VAL A 1 93 ? 6.064 1.395 2.800 1.00 93.94 93 VAL A N 1
ATOM 748 C CA . VAL A 1 93 ? 4.673 1.205 3.256 1.00 93.94 93 VAL A CA 1
ATOM 749 C C . VAL A 1 93 ? 4.646 0.654 4.681 1.00 93.94 93 VAL A C 1
ATOM 751 O O . VAL A 1 93 ? 3.932 1.194 5.532 1.00 93.94 93 VAL A O 1
ATOM 754 N N . ASN A 1 94 ? 5.456 -0.366 4.970 1.00 92.06 94 ASN A N 1
ATOM 755 C CA . ASN A 1 94 ? 5.557 -0.963 6.301 1.00 92.06 94 ASN A CA 1
ATOM 756 C C . ASN A 1 94 ? 6.052 0.048 7.335 1.00 92.06 94 ASN A C 1
ATOM 758 O O . ASN A 1 94 ? 5.404 0.242 8.365 1.00 92.06 94 ASN A O 1
ATOM 762 N N . LYS A 1 95 ? 7.150 0.748 7.028 1.00 92.25 95 LYS A N 1
ATOM 763 C CA . LYS A 1 95 ? 7.722 1.774 7.902 1.00 92.25 95 LYS A CA 1
ATOM 764 C C . LYS A 1 95 ? 6.688 2.841 8.270 1.00 92.25 95 LYS A C 1
ATOM 766 O O . LYS A 1 95 ? 6.465 3.111 9.447 1.00 92.25 95 LYS A O 1
ATOM 771 N N . ARG A 1 96 ? 6.011 3.427 7.279 1.00 91.38 96 ARG A N 1
ATOM 772 C CA . ARG A 1 96 ? 5.022 4.497 7.511 1.00 91.38 96 ARG A CA 1
ATOM 773 C C . ARG A 1 96 ? 3.801 4.007 8.270 1.00 91.38 96 ARG A C 1
ATOM 775 O O . ARG A 1 96 ? 3.293 4.710 9.141 1.00 91.38 96 ARG A O 1
ATOM 782 N N . THR A 1 97 ? 3.336 2.801 7.958 1.00 89.00 97 THR A N 1
ATOM 783 C CA . THR A 1 97 ? 2.193 2.211 8.654 1.00 89.00 97 THR A CA 1
ATOM 784 C C . THR A 1 97 ? 2.517 1.984 10.129 1.00 89.00 97 THR A C 1
ATOM 786 O O . THR A 1 97 ? 1.695 2.303 10.990 1.00 89.00 97 THR A O 1
ATOM 789 N N . GLN A 1 98 ? 3.732 1.518 10.435 1.00 86.06 98 GLN A N 1
ATOM 790 C CA . GLN A 1 98 ? 4.210 1.381 11.807 1.00 86.06 98 GLN A CA 1
ATOM 791 C C . GLN A 1 98 ? 4.270 2.738 12.522 1.00 86.06 98 GLN A C 1
ATOM 793 O O . GLN A 1 98 ? 3.713 2.870 13.610 1.00 86.06 98 GLN A O 1
ATOM 798 N N . GLU A 1 99 ? 4.859 3.762 11.898 1.00 87.50 99 GLU A N 1
ATOM 799 C CA . GLU A 1 99 ? 4.931 5.109 12.479 1.00 87.50 99 GLU A CA 1
ATOM 800 C C . GLU A 1 99 ? 3.544 5.694 1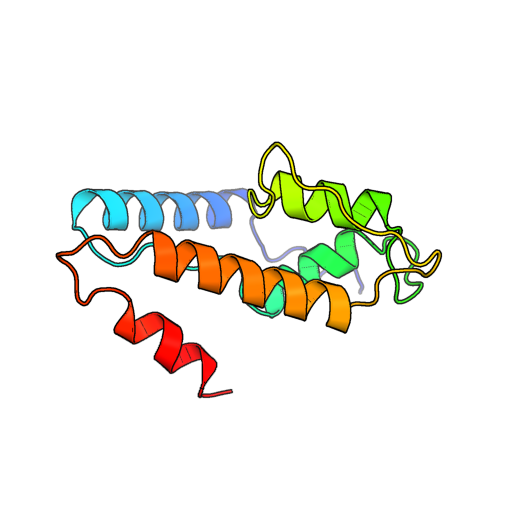2.794 1.00 87.50 99 GLU A C 1
ATOM 802 O O . GLU A 1 99 ? 3.359 6.339 13.827 1.00 87.50 99 GLU A O 1
ATOM 807 N N . ILE A 1 100 ? 2.556 5.492 11.915 1.00 84.38 100 ILE A N 1
ATOM 808 C CA . ILE A 1 100 ? 1.174 5.938 12.150 1.00 84.38 100 ILE A CA 1
ATOM 809 C C . ILE A 1 100 ? 0.568 5.171 13.323 1.00 84.38 100 ILE A C 1
ATOM 811 O O . ILE A 1 100 ? 0.018 5.795 14.231 1.00 84.38 100 ILE A O 1
ATOM 815 N N . CYS A 1 101 ? 0.712 3.843 13.345 1.00 77.75 101 CYS A N 1
ATOM 81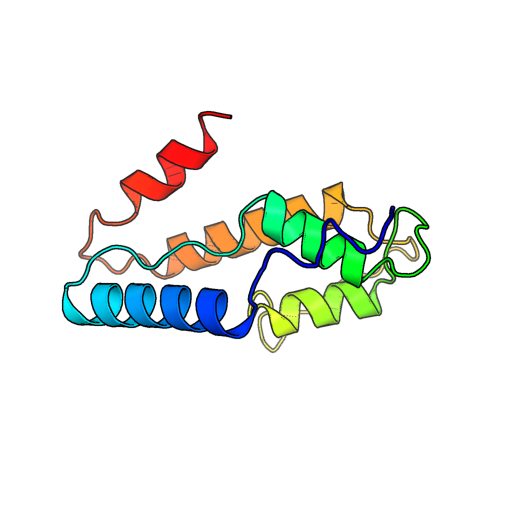6 C CA . CYS A 1 101 ? 0.209 3.019 14.441 1.00 77.75 101 CYS A CA 1
ATOM 817 C C . CYS A 1 101 ? 0.798 3.470 15.782 1.00 77.75 101 CYS A C 1
ATOM 819 O O . CYS A 1 101 ? 0.052 3.653 16.739 1.00 77.75 101 CYS A O 1
ATOM 821 N N . GLU A 1 102 ? 2.107 3.723 15.843 1.00 78.94 102 GLU A N 1
ATOM 822 C CA . GLU A 1 102 ? 2.801 4.225 17.033 1.00 78.94 102 GLU A CA 1
ATOM 823 C C . GLU A 1 102 ? 2.294 5.603 17.475 1.00 78.94 102 GLU A C 1
ATOM 825 O O . GLU A 1 102 ? 2.001 5.786 18.655 1.00 78.94 102 GLU A O 1
ATOM 830 N N . LYS A 1 103 ? 2.109 6.550 16.545 1.00 73.81 103 LYS A N 1
ATOM 831 C CA . LYS A 1 103 ? 1.574 7.894 16.843 1.00 73.81 103 LYS A CA 1
ATOM 832 C C . LYS A 1 103 ? 0.126 7.863 17.338 1.00 73.81 103 LYS A C 1
ATOM 834 O O . LYS A 1 103 ? -0.262 8.710 18.138 1.00 73.81 103 LYS A O 1
ATOM 839 N N . THR A 1 104 ? -0.676 6.904 16.874 1.00 66.81 104 THR A N 1
ATOM 840 C CA . THR A 1 104 ? -2.080 6.749 17.294 1.00 66.81 104 THR A CA 1
ATOM 841 C C . THR A 1 104 ? -2.261 6.033 18.635 1.00 66.81 104 THR A C 1
ATOM 843 O O . THR A 1 104 ? -3.378 6.019 19.154 1.00 66.81 104 THR A O 1
ATOM 846 N N . LYS A 1 105 ? -1.191 5.498 19.247 1.00 60.81 105 LYS A N 1
ATOM 847 C CA . LYS A 1 105 ? -1.218 4.997 20.631 1.00 60.81 105 LYS A CA 1
ATOM 848 C C . LYS A 1 105 ? -1.318 6.177 21.606 1.00 60.81 105 LYS A C 1
ATOM 850 O O . LYS A 1 105 ? -0.326 6.643 22.160 1.00 60.81 105 LYS A O 1
ATOM 855 N N . GLY A 1 106 ? -2.530 6.692 21.800 1.00 45.81 106 GLY A N 1
ATOM 856 C CA . GLY A 1 106 ? -2.855 7.545 22.942 1.00 45.81 106 GLY A CA 1
ATOM 857 C C . GLY A 1 106 ? -2.599 6.810 24.265 1.00 45.81 106 GLY A C 1
ATOM 858 O O . GLY A 1 106 ? -2.611 5.584 24.306 1.00 45.81 106 GLY A O 1
ATOM 859 N N . LYS A 1 107 ? -2.372 7.584 25.334 1.00 43.78 107 LYS A N 1
ATOM 860 C CA . LYS A 1 107 ? -1.904 7.217 26.691 1.00 43.78 107 LYS A CA 1
ATOM 861 C C . LYS A 1 107 ? -2.587 6.014 27.376 1.00 43.78 107 LYS A C 1
ATOM 863 O O . LYS A 1 107 ? -2.031 5.501 28.339 1.00 43.78 107 LYS A O 1
ATOM 868 N N . ASP A 1 108 ? -3.717 5.545 26.852 1.00 44.84 108 ASP A N 1
ATOM 869 C CA . ASP A 1 108 ? -4.540 4.477 27.409 1.00 44.84 108 ASP A CA 1
ATOM 870 C C . ASP A 1 108 ? -4.909 3.470 26.300 1.00 44.84 108 ASP A C 1
ATOM 872 O O . ASP A 1 108 ? -5.961 3.585 25.680 1.00 44.84 108 ASP A O 1
ATOM 876 N N . SER A 1 109 ? -4.043 2.512 25.956 1.00 45.56 109 SER A N 1
ATOM 877 C CA . SER A 1 109 ? -4.483 1.190 25.452 1.00 45.56 109 SER A CA 1
ATOM 878 C C . SER A 1 109 ? -3.311 0.278 25.087 1.00 45.56 109 SER A C 1
ATOM 880 O O . SER A 1 109 ? -2.530 0.526 24.171 1.00 45.56 109 SER A O 1
ATOM 882 N N . GLU A 1 110 ? -3.268 -0.877 25.745 1.00 46.88 110 GLU A N 1
ATOM 883 C CA . GLU A 1 110 ? -2.403 -2.028 25.455 1.00 46.88 110 GLU A CA 1
ATOM 884 C C . GLU A 1 110 ? -2.822 -2.789 24.171 1.00 46.88 110 GLU A C 1
ATOM 886 O O . GLU A 1 110 ? -2.502 -3.957 23.984 1.00 46.88 110 GLU A O 1
ATOM 891 N N . SER A 1 111 ? -3.546 -2.153 23.242 1.00 45.69 111 SER A N 1
ATOM 892 C CA . SER A 1 111 ? -4.260 -2.856 22.163 1.00 45.69 111 SER A CA 1
ATOM 893 C C . SER A 1 111 ? -3.404 -3.215 20.937 1.00 45.69 111 SER A C 1
ATOM 895 O O . SER A 1 111 ? -3.878 -3.937 20.061 1.00 45.69 111 SER A O 1
ATOM 897 N N . CYS A 1 112 ? -2.160 -2.741 20.830 1.00 46.84 112 CYS A N 1
ATOM 898 C CA . CYS A 1 112 ? -1.322 -3.011 19.652 1.00 46.84 112 CYS A CA 1
ATOM 899 C C . CYS A 1 112 ? -0.287 -4.126 19.844 1.00 46.84 112 CYS A C 1
ATOM 901 O O . CYS A 1 112 ? 0.486 -4.371 18.918 1.00 46.84 112 CYS A O 1
ATOM 903 N N . GLN A 1 113 ? -0.237 -4.793 21.003 1.00 42.81 113 GLN A N 1
ATOM 904 C CA . GLN A 1 113 ? 0.744 -5.865 21.232 1.00 42.81 113 GLN A CA 1
ATOM 905 C C . GLN A 1 113 ? 0.562 -7.032 20.239 1.00 42.81 113 GLN A C 1
ATOM 907 O O . GLN A 1 113 ? 1.545 -7.578 19.753 1.00 42.81 113 GLN A O 1
ATOM 912 N N . SER A 1 114 ? -0.671 -7.311 19.801 1.00 46.25 114 SER A N 1
ATOM 913 C CA . SER A 1 114 ? -0.960 -8.453 18.921 1.00 46.25 114 SER A CA 1
ATOM 914 C C . SER A 1 114 ? -0.510 -8.288 17.457 1.00 46.25 114 SER A C 1
ATOM 916 O O . SER A 1 114 ? -0.172 -9.281 16.817 1.00 46.25 114 SER A O 1
ATOM 918 N N . ALA A 1 115 ? -0.471 -7.068 16.905 1.00 42.09 115 ALA A N 1
ATOM 919 C CA . ALA A 1 115 ? -0.097 -6.867 15.496 1.00 42.09 115 ALA A CA 1
ATOM 920 C C . ALA A 1 115 ? 1.426 -6.905 15.281 1.00 42.09 115 ALA A C 1
ATOM 922 O O . ALA A 1 115 ? 1.897 -7.386 14.254 1.00 42.09 115 ALA A O 1
ATOM 923 N N . ALA A 1 116 ? 2.199 -6.443 16.271 1.00 41.97 116 ALA A N 1
ATOM 924 C CA . ALA A 1 116 ? 3.658 -6.516 16.236 1.00 41.97 116 ALA A CA 1
ATOM 925 C C . ALA A 1 116 ? 4.167 -7.961 16.399 1.00 41.97 116 ALA A C 1
ATOM 927 O O . ALA A 1 116 ? 5.152 -8.330 15.767 1.00 41.97 116 ALA A O 1
ATOM 928 N N . GLU A 1 117 ? 3.471 -8.802 17.172 1.00 39.78 117 GLU A N 1
ATOM 929 C CA . GLU A 1 117 ? 3.810 -10.229 17.301 1.00 39.78 117 GLU A CA 1
ATOM 930 C C . GLU A 1 117 ? 3.596 -11.019 16.000 1.00 39.78 117 GLU A C 1
ATOM 932 O O . GLU A 1 117 ? 4.343 -11.957 15.728 1.00 39.78 117 GLU A O 1
ATOM 937 N N . GLN A 1 118 ? 2.643 -10.623 15.147 1.00 48.12 118 GLN A N 1
ATOM 938 C CA . GLN A 1 118 ? 2.431 -11.279 13.847 1.00 48.12 118 GLN A CA 1
ATOM 939 C C . GLN A 1 118 ? 3.501 -10.930 12.802 1.00 48.12 118 GLN A C 1
ATOM 941 O O . GLN A 1 118 ? 3.711 -11.706 11.874 1.00 48.12 118 GLN A O 1
ATOM 946 N N . LEU A 1 119 ? 4.213 -9.809 12.961 1.00 48.31 119 LEU A N 1
ATOM 947 C CA . LEU A 1 119 ? 5.322 -9.423 12.079 1.00 48.31 119 LEU A CA 1
ATOM 948 C C . LEU A 1 119 ? 6.636 -10.155 12.391 1.00 48.31 119 LEU A C 1
ATOM 950 O O . LEU A 1 119 ? 7.542 -10.126 11.566 1.00 48.31 119 LEU A O 1
ATOM 954 N N . LEU A 1 120 ? 6.752 -10.811 13.551 1.00 42.12 120 LEU A N 1
ATOM 955 C CA . LEU A 1 120 ? 7.972 -11.521 13.957 1.00 42.12 120 LEU A CA 1
ATOM 956 C C . LEU A 1 120 ? 7.923 -13.040 13.702 1.00 42.12 120 LEU A C 1
ATOM 958 O O . LEU A 1 120 ? 8.877 -13.742 14.030 1.00 42.12 120 LEU A O 1
ATOM 962 N N . LEU A 1 121 ? 6.814 -13.557 13.165 1.00 36.91 121 LEU A N 1
ATOM 963 C CA . LEU A 1 121 ? 6.541 -14.996 13.064 1.00 36.91 121 LEU A CA 1
ATOM 964 C C . LEU A 1 121 ? 6.522 -15.549 11.629 1.00 36.91 121 LEU A C 1
ATOM 966 O O . LEU A 1 121 ? 6.143 -16.705 11.442 1.00 36.91 121 LEU A O 1
ATOM 970 N N . HIS A 1 122 ? 6.957 -14.781 10.626 1.00 38.38 122 HIS A N 1
ATOM 971 C CA . HIS A 1 122 ? 7.123 -15.282 9.258 1.00 38.38 122 HIS A CA 1
ATOM 972 C C . HIS A 1 122 ? 8.160 -14.497 8.451 1.00 38.38 122 HIS A C 1
ATOM 974 O O . HIS A 1 122 ? 8.576 -15.031 7.394 1.00 38.38 122 HIS A O 1
#

Sequence (122 aa):
EYTEKYRRIQPREYLISVLERLRIAKVSGVALPFFMDNSNIASMFEMLDSSNKGSISFVQYKEALKTLGLCTADEVFKDDGHGVTFEKFRDEVNKRTQEICEKTKGKDSESCQSAAEQLLLH

InterPro domains:
  IPR002048 EF-hand domain [PS50222] (36-71)
  IPR011992 EF-hand domain pair [SSF47473] (41-91)
  IPR039879 EF-hand calcium-binding domain-containing protein 10 [PTHR21847] (10-102)
  IPR056587 EFCAB10, C-terminal EF-hand [PF24548] (39-98)

Organism: Muntiacus reevesi (NCBI:txid9886)